Protein AF-A0A5A7WWH9-F1 (afdb_monomer)

Sequence (97 aa):
MVTIHNPVRRLILAGGFAVAIAAAPAVAFFAVPMTSTPAPVAQCAMGEVQDPATGMCMPAPAQGSVPEIQGIPCTGANTGECIGLGE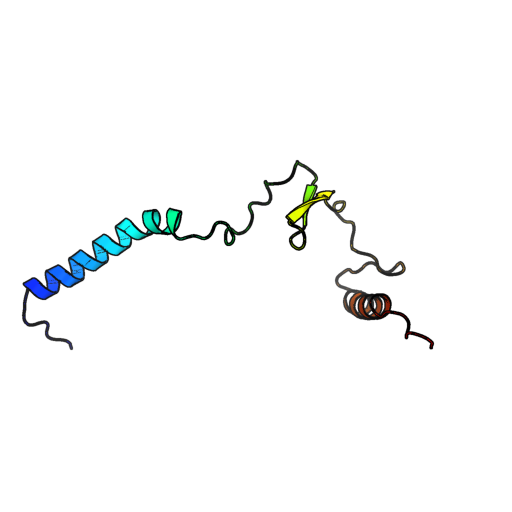EQQSPPPAVP

Secondary structure (DSSP, 8-state):
------HHHHHHHHHHHHHHHHHHHHHHHHHS-GGGS---S-SS-TTEEE-TTT--EEEPPPTT---EETTEE-STTTHHHHHHHHHHHTSPPP---

Nearest PDB structures (foldseek):
  6mv4-assembly1_L  TM=5.370E-01  e=7.720E+00  Homo sapiens
  8epk-assembly2_C  TM=5.323E-01  e=7.212E+00  Homo sapiens

pLDDT: mean 70.93, std 10.81, range [49.41, 88.0]

Solvent-accessible surface area (backbone atoms only — not comparable to full-atom values): 6348 Å² total; per-residue (Å²): 136,86,82,80,92,42,75,68,62,55,50,53,57,55,52,52,54,55,53,50,63,70,46,46,68,66,51,50,70,73,69,54,60,89,85,73,59,84,72,68,88,72,83,35,62,96,69,32,37,66,38,88,89,76,70,46,70,38,75,46,75,58,94,85,65,61,61,62,55,97,88,42,57,46,42,90,91,34,39,71,58,38,52,57,53,52,56,58,72,68,52,74,77,79,85,78,131

Foldseek 3Di:
DDDPPDPVVVCCVVVVVVVCVVCVVV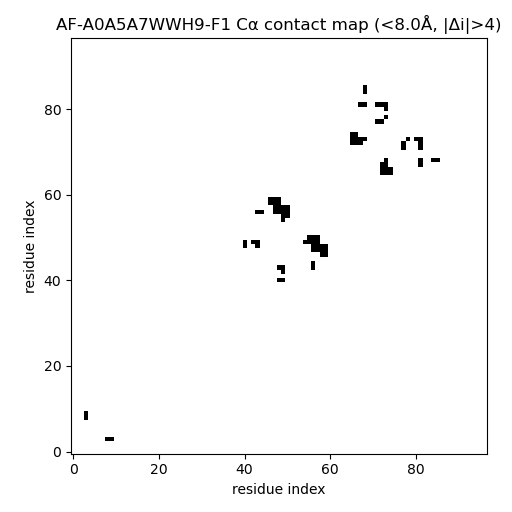VCVVPDDPVPDPDPQPPDDDQWGQDPVPRDTDGDDPDPQADDQPNRRCDPVCVVVVVVSVVVVPDDDPPDD

Radius of gyration: 27.22 Å; Cα contacts (8 Å, |Δi|>4): 46; chains: 1; bounding box: 63×38×60 Å

Mean predicted aligned error: 18.53 Å

Structure (mmCIF, N/CA/C/O backbone):
data_AF-A0A5A7WWH9-F1
#
_entry.id   AF-A0A5A7WWH9-F1
#
loop_
_atom_site.group_PDB
_atom_site.id
_atom_site.type_symbol
_atom_site.label_atom_id
_atom_site.label_alt_id
_atom_site.label_comp_id
_atom_site.label_asym_id
_atom_site.label_entity_id
_atom_site.label_seq_id
_atom_site.pdbx_PDB_ins_code
_atom_site.Cartn_x
_atom_site.Cartn_y
_atom_site.Cartn_z
_atom_site.occupancy
_atom_site.B_iso_or_equiv
_atom_site.auth_seq_id
_atom_site.auth_comp_id
_atom_site.auth_asym_id
_atom_site.auth_atom_id
_atom_site.pdbx_PDB_model_num
ATOM 1 N N . MET A 1 1 ? 50.087 1.364 -7.576 1.00 49.41 1 MET A N 1
ATOM 2 C CA . MET A 1 1 ? 49.907 1.651 -9.017 1.00 49.41 1 MET A CA 1
ATOM 3 C C . MET A 1 1 ? 49.848 0.323 -9.762 1.00 49.41 1 MET A C 1
ATOM 5 O O . MET A 1 1 ? 50.795 -0.443 -9.669 1.00 49.41 1 MET A O 1
ATOM 9 N N . VAL A 1 2 ? 48.721 -0.029 -10.385 1.00 57.50 2 VAL A N 1
ATOM 10 C CA . VAL A 1 2 ? 48.594 -1.306 -11.113 1.00 57.50 2 VAL A CA 1
ATOM 11 C C . VAL A 1 2 ? 49.011 -1.074 -12.563 1.00 57.50 2 VAL A C 1
ATOM 13 O O . VAL A 1 2 ? 48.298 -0.420 -13.323 1.00 57.50 2 VAL A O 1
ATOM 16 N N . THR A 1 3 ? 50.179 -1.583 -12.948 1.00 58.56 3 THR A N 1
ATOM 17 C CA . THR A 1 3 ? 50.693 -1.501 -14.321 1.00 58.56 3 THR A CA 1
ATOM 18 C C . THR A 1 3 ? 50.029 -2.591 -15.167 1.00 58.56 3 THR A C 1
ATOM 20 O O . THR A 1 3 ? 50.441 -3.748 -15.158 1.00 58.56 3 THR A O 1
ATOM 23 N N . ILE A 1 4 ? 48.943 -2.252 -15.869 1.00 63.62 4 ILE A N 1
ATOM 24 C CA . ILE A 1 4 ? 48.225 -3.187 -16.751 1.00 63.62 4 ILE A CA 1
ATOM 25 C C . ILE A 1 4 ? 49.036 -3.366 -18.048 1.00 63.62 4 ILE A C 1
ATOM 27 O O . ILE A 1 4 ? 48.994 -2.523 -18.938 1.00 63.62 4 ILE A O 1
ATOM 31 N N . HIS A 1 5 ? 49.778 -4.468 -18.151 1.00 66.56 5 HIS A N 1
ATOM 32 C CA . HIS A 1 5 ? 50.769 -4.743 -19.205 1.00 66.56 5 HIS A CA 1
ATOM 33 C C . HIS A 1 5 ? 50.189 -5.279 -20.535 1.00 66.56 5 HIS A C 1
ATOM 35 O O . HIS A 1 5 ? 50.866 -6.000 -21.258 1.00 66.56 5 HIS A O 1
ATOM 41 N N . ASN A 1 6 ? 48.924 -5.001 -20.875 1.00 72.56 6 ASN A N 1
ATOM 42 C CA . ASN A 1 6 ? 48.392 -5.403 -22.184 1.00 72.56 6 ASN A CA 1
ATOM 43 C C . ASN A 1 6 ? 47.179 -4.541 -22.593 1.00 72.56 6 ASN A C 1
ATOM 45 O O . ASN A 1 6 ? 46.163 -4.573 -21.883 1.00 72.56 6 ASN A O 1
ATOM 49 N N . PRO A 1 7 ? 47.233 -3.795 -23.716 1.00 65.75 7 PRO A N 1
ATOM 50 C CA . PRO A 1 7 ? 46.112 -2.977 -24.193 1.00 65.75 7 PRO A CA 1
ATOM 51 C C . PRO A 1 7 ? 44.823 -3.790 -24.401 1.00 65.75 7 PRO A C 1
ATOM 53 O O . PRO A 1 7 ? 43.735 -3.295 -24.115 1.00 65.75 7 PRO A O 1
ATOM 56 N N . VAL A 1 8 ? 44.937 -5.069 -24.775 1.00 70.44 8 VAL A N 1
ATOM 57 C CA . VAL A 1 8 ? 43.794 -5.985 -24.952 1.00 70.44 8 VAL A CA 1
ATOM 58 C C . VAL A 1 8 ? 43.051 -6.226 -23.634 1.00 70.44 8 VAL A C 1
ATOM 60 O O . VAL A 1 8 ? 41.824 -6.231 -23.589 1.00 70.44 8 VAL A O 1
ATOM 63 N N . ARG A 1 9 ? 43.782 -6.355 -22.522 1.00 68.56 9 ARG A N 1
ATOM 64 C CA . ARG A 1 9 ? 43.191 -6.596 -21.196 1.00 68.56 9 ARG A CA 1
ATOM 65 C C . ARG A 1 9 ? 42.450 -5.360 -20.677 1.00 68.56 9 ARG A C 1
ATOM 67 O O . ARG A 1 9 ? 41.423 -5.497 -20.022 1.00 68.56 9 ARG A O 1
ATOM 74 N N . ARG A 1 10 ? 42.931 -4.158 -21.024 1.00 66.44 10 ARG A N 1
ATOM 75 C CA . ARG A 1 10 ? 42.233 -2.886 -20.763 1.00 66.44 10 ARG A CA 1
ATOM 76 C C . ARG A 1 10 ? 40.911 -2.792 -21.526 1.00 66.44 10 ARG A C 1
ATOM 78 O O . ARG A 1 10 ? 39.919 -2.367 -20.942 1.00 66.44 10 ARG A O 1
ATOM 85 N N . LEU A 1 11 ? 40.892 -3.223 -22.788 1.00 70.25 11 LEU A N 1
ATOM 86 C CA . LEU A 1 11 ? 39.683 -3.203 -23.616 1.00 70.25 11 LEU A CA 1
ATOM 87 C C . LEU A 1 11 ? 38.618 -4.188 -23.117 1.00 70.25 11 LEU A C 1
ATOM 89 O O . LEU A 1 11 ? 37.445 -3.830 -23.075 1.00 70.25 11 LEU A O 1
ATOM 93 N N . ILE A 1 12 ? 39.016 -5.379 -22.658 1.00 74.12 12 ILE A N 1
ATOM 94 C CA . ILE A 1 12 ? 38.076 -6.375 -22.115 1.00 74.12 12 ILE A CA 1
ATOM 95 C C . ILE A 1 12 ? 37.422 -5.879 -20.815 1.00 74.12 12 ILE A C 1
ATOM 97 O O . ILE A 1 12 ? 36.205 -5.983 -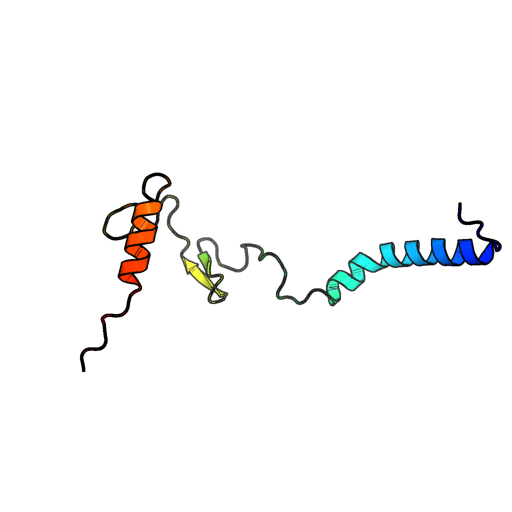20.672 1.00 74.12 12 ILE A O 1
ATOM 101 N N . LEU A 1 13 ? 38.192 -5.299 -19.882 1.00 67.00 13 LEU A N 1
ATOM 102 C CA . LEU A 1 13 ? 37.626 -4.786 -18.626 1.00 67.00 13 LEU A CA 1
ATOM 103 C C . LEU A 1 13 ? 36.714 -3.568 -18.839 1.00 67.00 13 LEU A C 1
ATOM 105 O O . LEU A 1 13 ? 35.643 -3.502 -18.240 1.00 67.00 13 LEU A O 1
ATOM 109 N N . ALA A 1 14 ? 37.115 -2.619 -19.689 1.00 61.50 14 ALA A N 1
ATOM 110 C CA . ALA A 1 14 ? 36.311 -1.427 -19.959 1.00 61.50 14 ALA A CA 1
ATOM 111 C C . ALA A 1 14 ? 35.035 -1.757 -20.757 1.00 61.50 14 ALA A C 1
ATOM 113 O O . ALA A 1 14 ? 33.961 -1.247 -20.441 1.00 61.50 14 ALA A O 1
ATOM 114 N N . GLY A 1 15 ? 35.136 -2.645 -21.752 1.0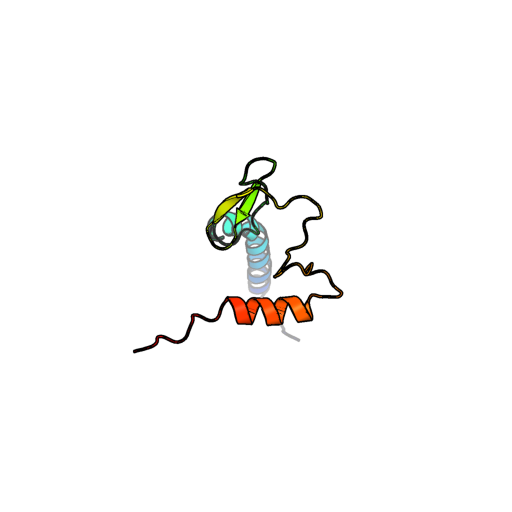0 66.75 15 GLY A N 1
ATOM 115 C CA . GLY A 1 15 ? 33.996 -3.078 -22.561 1.00 66.75 15 GLY A CA 1
ATOM 116 C C . GLY A 1 15 ? 32.988 -3.917 -21.773 1.00 66.75 15 GLY A C 1
ATOM 117 O O . GLY A 1 15 ? 31.786 -3.693 -21.885 1.00 66.75 15 GLY A O 1
ATOM 118 N N . GLY A 1 16 ? 33.459 -4.834 -20.921 1.00 69.31 16 GLY A N 1
ATOM 119 C CA . GLY A 1 16 ? 32.584 -5.678 -20.101 1.00 69.31 16 GLY A CA 1
ATOM 120 C C . GLY A 1 16 ? 31.731 -4.881 -19.110 1.00 69.31 16 GLY A C 1
ATOM 121 O O . GLY A 1 16 ? 30.539 -5.147 -18.968 1.00 69.31 16 GLY A O 1
ATOM 122 N N . PHE A 1 17 ? 32.308 -3.858 -18.469 1.00 66.69 17 PHE A N 1
ATOM 123 C CA . PHE A 1 17 ? 31.576 -3.023 -17.512 1.00 66.69 17 PHE A CA 1
ATOM 124 C C . PHE A 1 17 ? 30.492 -2.169 -18.191 1.00 66.69 17 PHE A C 1
ATOM 126 O O . PHE A 1 17 ? 29.394 -2.028 -17.658 1.00 66.69 17 PHE A O 1
ATOM 133 N N . ALA A 1 18 ? 30.758 -1.662 -19.400 1.00 66.56 18 ALA A N 1
ATOM 134 C CA . ALA A 1 18 ? 29.778 -0.899 -20.174 1.00 66.56 18 ALA A CA 1
ATOM 135 C C . ALA A 1 18 ? 28.563 -1.752 -20.587 1.00 66.56 18 ALA A C 1
ATOM 137 O O . ALA A 1 18 ? 27.423 -1.299 -20.481 1.00 66.56 18 ALA A O 1
ATOM 138 N N . VAL A 1 19 ? 28.794 -3.005 -20.995 1.00 70.06 19 VAL A N 1
ATOM 139 C CA . VAL A 1 19 ? 27.715 -3.946 -21.343 1.00 70.06 19 VAL A CA 1
ATOM 140 C C . VAL A 1 19 ? 26.874 -4.310 -20.115 1.00 70.06 19 VAL A C 1
ATOM 142 O O . VAL A 1 19 ? 25.649 -4.368 -20.211 1.00 70.06 19 VAL A O 1
ATOM 145 N N . ALA A 1 20 ? 27.500 -4.492 -18.948 1.00 64.81 20 ALA A N 1
ATOM 146 C CA . ALA A 1 20 ? 26.789 -4.804 -17.709 1.00 64.81 20 ALA A CA 1
ATOM 147 C C . ALA A 1 20 ? 25.843 -3.671 -17.264 1.00 64.81 20 ALA A C 1
ATOM 149 O O . ALA A 1 20 ? 24.707 -3.945 -16.880 1.00 64.81 20 ALA A O 1
ATOM 150 N N . ILE A 1 21 ? 26.270 -2.404 -17.367 1.00 68.50 21 ILE A N 1
ATOM 151 C CA . ILE A 1 21 ? 25.423 -1.248 -17.018 1.00 68.50 21 ILE A CA 1
ATOM 152 C C . ILE A 1 21 ? 24.233 -1.126 -17.978 1.00 68.50 21 ILE A C 1
ATOM 154 O O . ILE A 1 21 ? 23.118 -0.858 -17.538 1.00 68.50 21 ILE A O 1
ATOM 158 N N . ALA A 1 22 ? 24.440 -1.356 -19.277 1.00 66.31 22 ALA A N 1
ATOM 159 C CA . ALA A 1 22 ? 23.370 -1.256 -20.269 1.00 66.31 22 ALA A CA 1
ATOM 160 C C . ALA A 1 22 ? 22.312 -2.368 -20.130 1.00 66.31 22 ALA A C 1
ATOM 162 O O . ALA A 1 22 ? 21.131 -2.125 -20.367 1.00 66.31 22 ALA A O 1
ATOM 163 N N . ALA A 1 23 ? 22.715 -3.578 -19.731 1.00 59.34 23 ALA A N 1
ATOM 164 C CA . ALA A 1 23 ? 21.803 -4.709 -19.552 1.00 59.34 23 ALA A CA 1
ATOM 165 C C . ALA A 1 23 ? 21.102 -4.729 -18.181 1.00 59.34 23 ALA A C 1
ATOM 167 O O . ALA A 1 23 ? 20.081 -5.403 -18.029 1.00 59.34 23 ALA A O 1
ATOM 168 N N . ALA A 1 24 ? 21.612 -3.986 -17.191 1.00 58.78 24 ALA A N 1
ATOM 169 C CA . ALA A 1 24 ? 21.080 -3.978 -15.828 1.00 58.78 24 ALA A CA 1
ATOM 170 C C . ALA A 1 24 ? 19.564 -3.690 -15.739 1.00 58.78 24 ALA A C 1
ATOM 172 O O . ALA A 1 24 ? 18.882 -4.424 -15.020 1.00 58.78 24 ALA A O 1
ATOM 173 N N . PRO A 1 25 ? 18.986 -2.721 -16.484 1.00 61.19 25 PRO A N 1
ATOM 174 C CA . PRO A 1 25 ? 17.549 -2.460 -16.415 1.00 61.19 25 PRO A CA 1
ATOM 175 C C . PRO A 1 25 ? 16.713 -3.632 -16.942 1.00 61.19 25 PRO A C 1
ATOM 177 O O . PRO A 1 25 ? 15.684 -3.959 -16.364 1.00 61.19 25 PRO A O 1
ATOM 180 N N . ALA A 1 26 ? 17.162 -4.304 -18.007 1.00 62.50 26 ALA A N 1
ATOM 181 C CA . ALA A 1 26 ? 16.409 -5.391 -18.631 1.00 62.50 26 ALA A CA 1
ATOM 182 C C . ALA A 1 26 ? 16.393 -6.664 -17.771 1.00 62.50 26 ALA A C 1
ATOM 184 O O . ALA A 1 26 ? 15.371 -7.341 -17.692 1.00 62.50 26 ALA A O 1
ATOM 185 N N . VAL A 1 27 ? 17.500 -6.978 -17.089 1.00 61.09 27 VAL A N 1
ATOM 186 C CA . VAL A 1 27 ? 17.561 -8.139 -16.184 1.00 61.09 27 VAL A CA 1
ATOM 187 C C . VAL A 1 27 ? 16.810 -7.859 -14.881 1.00 61.09 27 VAL A C 1
ATOM 189 O O . VAL A 1 27 ? 16.163 -8.761 -14.356 1.00 61.09 27 VAL A O 1
ATOM 192 N N . ALA A 1 28 ? 16.810 -6.612 -14.395 1.00 59.91 28 ALA A N 1
ATOM 193 C CA . ALA A 1 28 ? 16.022 -6.222 -13.225 1.00 59.91 28 ALA A CA 1
ATOM 194 C C . ALA A 1 28 ? 14.515 -6.472 -13.424 1.00 59.91 28 ALA A C 1
ATOM 196 O O . ALA A 1 28 ? 13.855 -6.921 -12.495 1.00 59.91 28 ALA A O 1
ATOM 197 N N . PHE A 1 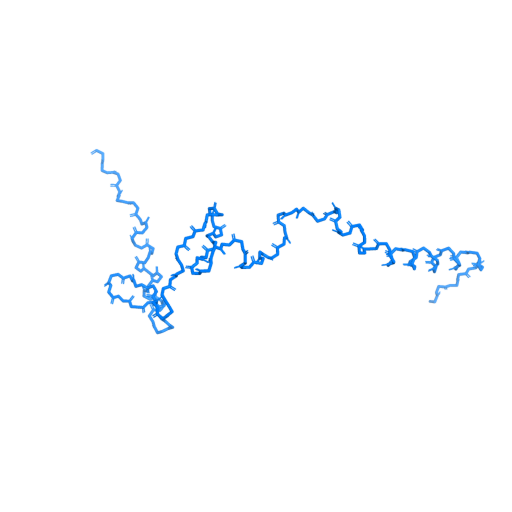29 ? 13.977 -6.289 -14.635 1.00 61.69 29 PHE A N 1
ATOM 198 C CA . PHE A 1 29 ? 12.568 -6.599 -14.920 1.00 61.69 29 PHE A CA 1
ATOM 199 C C . PHE A 1 29 ? 12.202 -8.082 -14.741 1.00 61.69 29 PHE A C 1
ATOM 201 O O . PHE A 1 29 ? 11.077 -8.377 -14.353 1.00 61.69 29 PHE A O 1
ATOM 208 N N . PHE A 1 30 ? 13.125 -9.012 -15.005 1.00 61.81 30 PHE A N 1
ATOM 209 C CA . PHE A 1 30 ? 12.865 -10.456 -14.899 1.00 61.81 30 PHE A CA 1
ATOM 210 C C . PHE A 1 30 ? 13.344 -11.075 -13.581 1.00 61.81 30 PHE A C 1
ATOM 212 O O . PHE A 1 30 ? 12.817 -12.102 -13.163 1.00 61.81 30 PHE A O 1
ATOM 219 N N . ALA A 1 31 ? 14.348 -10.475 -12.937 1.00 60.34 31 ALA A N 1
ATOM 220 C CA . ALA A 1 31 ? 14.951 -10.986 -11.709 1.00 60.34 31 ALA A CA 1
ATOM 221 C C . ALA A 1 31 ? 14.304 -10.435 -10.431 1.00 60.34 31 ALA A C 1
ATOM 223 O O . ALA A 1 31 ? 14.577 -10.964 -9.355 1.00 60.34 31 ALA A O 1
ATOM 224 N N . VAL A 1 32 ? 13.471 -9.392 -10.523 1.00 57.91 32 VAL A N 1
ATOM 225 C CA . VAL A 1 32 ? 12.677 -8.929 -9.381 1.00 57.91 32 VAL A CA 1
ATOM 226 C C . VAL A 1 32 ? 11.584 -9.970 -9.113 1.00 57.91 32 VAL A C 1
ATOM 228 O O . VAL A 1 32 ? 10.698 -10.156 -9.951 1.00 57.91 32 VAL A O 1
ATOM 231 N N . PRO A 1 33 ? 11.607 -10.655 -7.953 1.00 54.50 33 PRO A N 1
ATOM 232 C CA . PRO A 1 33 ? 10.447 -11.402 -7.505 1.00 54.50 33 PRO A CA 1
ATOM 233 C C . PRO A 1 33 ? 9.307 -10.393 -7.379 1.00 54.50 33 PRO A C 1
ATOM 235 O O . PRO A 1 33 ? 9.479 -9.344 -6.755 1.00 54.50 33 PRO A O 1
ATOM 238 N N . MET A 1 34 ? 8.131 -10.691 -7.936 1.00 54.78 34 MET A N 1
ATOM 239 C CA . MET A 1 34 ? 6.975 -9.780 -7.867 1.00 54.78 34 MET A CA 1
ATOM 240 C C . MET A 1 34 ? 6.574 -9.405 -6.423 1.00 54.78 34 MET A C 1
ATOM 242 O O . MET A 1 34 ? 5.758 -8.515 -6.217 1.00 54.78 34 MET A O 1
ATOM 246 N N . THR A 1 35 ? 7.169 -10.052 -5.418 1.00 54.56 35 THR A N 1
AT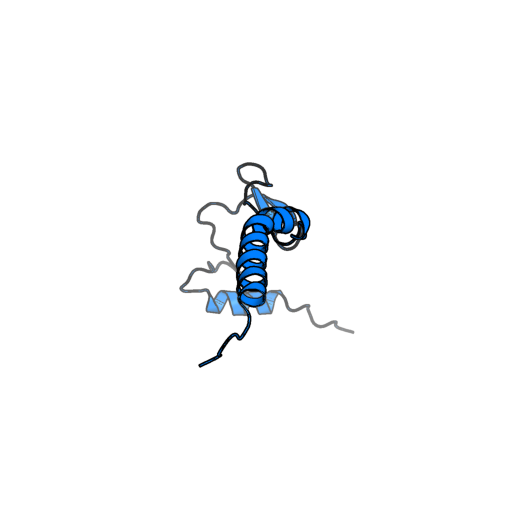OM 247 C CA . THR A 1 35 ? 6.962 -9.832 -3.988 1.00 54.56 35 THR A CA 1
ATOM 248 C C . THR A 1 35 ? 7.753 -8.661 -3.391 1.00 54.56 35 THR A C 1
ATOM 250 O O . THR A 1 35 ? 7.581 -8.392 -2.209 1.00 54.56 35 THR A O 1
ATOM 253 N N . SER A 1 36 ? 8.635 -7.976 -4.136 1.00 51.91 36 SER A N 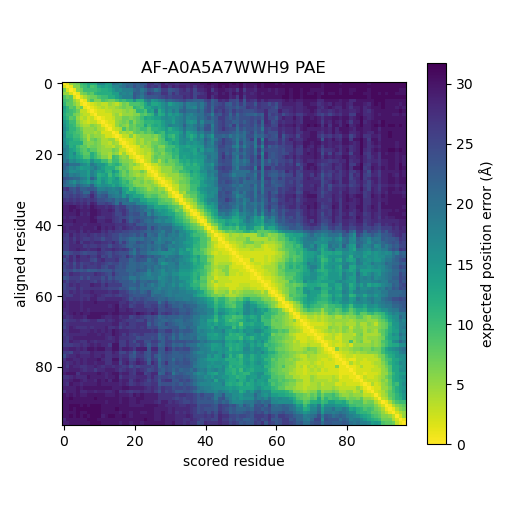1
ATOM 254 C CA . SER A 1 36 ? 9.453 -6.869 -3.594 1.00 51.91 36 SER A CA 1
ATOM 255 C C . SER A 1 36 ? 9.275 -5.536 -4.325 1.00 51.91 36 SER A C 1
ATOM 257 O O . SER A 1 36 ? 10.204 -4.729 -4.390 1.00 51.91 36 SER A O 1
ATOM 259 N N . THR A 1 37 ? 8.092 -5.287 -4.885 1.00 50.75 37 THR A N 1
ATOM 260 C CA . THR A 1 37 ? 7.700 -3.911 -5.204 1.00 50.75 37 THR A CA 1
ATOM 261 C C . THR A 1 37 ? 7.209 -3.250 -3.913 1.00 50.75 37 THR A C 1
ATOM 263 O O . THR A 1 37 ? 6.382 -3.847 -3.225 1.00 50.75 37 THR A O 1
ATOM 266 N N . PRO A 1 38 ? 7.685 -2.048 -3.532 1.00 51.28 38 PRO A N 1
ATOM 267 C CA . PRO A 1 38 ? 6.933 -1.238 -2.582 1.00 51.28 38 PRO A CA 1
ATOM 268 C C . PRO A 1 38 ? 5.549 -1.052 -3.204 1.00 51.28 38 PRO A C 1
ATOM 270 O O . PRO A 1 38 ? 5.445 -0.482 -4.292 1.00 51.28 38 PRO A O 1
ATOM 273 N N . ALA A 1 39 ? 4.534 -1.660 -2.585 1.00 54.12 39 ALA A N 1
ATOM 274 C CA . ALA A 1 39 ? 3.202 -1.768 -3.153 1.00 54.12 39 ALA A CA 1
ATOM 275 C C . ALA A 1 39 ? 2.743 -0.376 -3.610 1.00 54.12 39 ALA A C 1
ATOM 277 O O . ALA A 1 39 ? 2.673 0.539 -2.780 1.00 54.12 39 ALA A O 1
ATOM 278 N N . PRO A 1 40 ? 2.465 -0.156 -4.911 1.00 51.75 40 PRO A N 1
ATOM 279 C CA . PRO A 1 40 ? 1.708 1.018 -5.278 1.00 51.75 40 PRO A CA 1
ATOM 280 C C . PRO A 1 40 ? 0.387 0.890 -4.526 1.00 51.75 40 PRO A C 1
ATOM 282 O O . PRO A 1 40 ? -0.338 -0.081 -4.720 1.00 51.75 40 PRO A O 1
ATOM 285 N N . VAL A 1 41 ? 0.075 1.871 -3.682 1.00 53.84 41 VAL A N 1
ATOM 286 C CA . VAL A 1 41 ? -1.184 2.035 -2.924 1.00 53.84 41 VAL A CA 1
ATOM 287 C C . VAL A 1 41 ? -2.456 2.067 -3.805 1.00 53.84 41 VAL A C 1
ATOM 289 O O . VAL A 1 41 ? -3.508 2.516 -3.374 1.00 53.84 41 VAL A O 1
ATOM 292 N N . ALA A 1 42 ? -2.367 1.610 -5.054 1.00 52.81 42 ALA A N 1
ATOM 293 C CA . ALA A 1 42 ? -3.374 1.614 -6.101 1.00 52.81 42 ALA A CA 1
ATOM 294 C C . ALA A 1 42 ? -3.835 0.194 -6.503 1.00 52.81 42 ALA A C 1
ATOM 296 O O . ALA A 1 42 ? -4.274 -0.002 -7.633 1.00 52.81 42 ALA A O 1
ATOM 297 N N . GLN A 1 43 ? -3.714 -0.814 -5.629 1.00 66.31 43 GLN A N 1
ATOM 298 C CA . GLN A 1 43 ? -4.326 -2.138 -5.864 1.00 66.31 43 GLN A CA 1
ATOM 299 C C . GLN A 1 43 ? -5.747 -2.262 -5.303 1.00 66.31 43 GLN A C 1
ATOM 301 O O . GLN A 1 43 ? -6.466 -3.182 -5.684 1.00 66.31 43 GLN A O 1
ATOM 306 N N . CYS A 1 44 ? -6.153 -1.346 -4.424 1.00 77.31 44 CYS A N 1
ATOM 307 C CA . CYS A 1 44 ? -7.485 -1.321 -3.830 1.00 77.31 44 CYS A CA 1
ATOM 308 C C . CYS A 1 44 ? -8.335 -0.198 -4.430 1.00 77.31 44 CYS A C 1
ATOM 310 O O . CYS A 1 44 ? -7.805 0.763 -4.997 1.00 77.31 44 CYS A O 1
ATOM 312 N N . ALA A 1 45 ? -9.660 -0.334 -4.340 1.00 80.62 45 ALA A N 1
ATOM 313 C CA . ALA A 1 45 ? -10.575 0.686 -4.830 1.00 80.62 45 ALA A CA 1
ATOM 314 C C . ALA A 1 45 ? -10.381 2.012 -4.072 1.00 80.62 45 ALA A C 1
ATOM 316 O O . ALA A 1 45 ? -9.851 2.058 -2.962 1.00 80.62 45 ALA A O 1
ATOM 317 N N . MET A 1 46 ? -10.821 3.118 -4.674 1.00 72.81 46 MET A N 1
ATOM 318 C CA . MET A 1 46 ? -10.724 4.437 -4.046 1.00 72.81 46 MET A CA 1
ATOM 319 C C . MET A 1 46 ? -11.508 4.440 -2.724 1.00 72.81 46 MET A C 1
ATOM 321 O O . MET A 1 46 ? -12.724 4.262 -2.735 1.00 72.81 46 MET A O 1
ATOM 325 N N . GLY A 1 47 ? -10.814 4.653 -1.601 1.00 75.50 47 GLY A N 1
ATOM 326 C CA . GLY A 1 47 ? -11.396 4.575 -0.252 1.00 75.50 47 GLY A CA 1
ATOM 327 C C . GLY A 1 47 ? -11.074 3.286 0.512 1.00 75.50 47 GLY A C 1
ATOM 328 O O . GLY A 1 47 ? -11.516 3.135 1.649 1.00 75.50 47 GLY A O 1
ATOM 329 N N . GLU A 1 48 ? -10.281 2.388 -0.070 1.00 83.00 48 GLU A N 1
ATOM 330 C CA . GLU A 1 48 ? -9.772 1.178 0.575 1.00 83.00 48 GLU A CA 1
ATOM 331 C C . GLU A 1 48 ? -8.239 1.204 0.667 1.00 83.00 48 GLU A C 1
ATOM 333 O O . GLU A 1 48 ? -7.550 1.787 -0.173 1.00 83.00 48 GLU A O 1
ATOM 338 N N . VAL A 1 49 ? -7.699 0.565 1.701 1.00 83.44 49 VAL A N 1
ATOM 339 C CA . VAL A 1 49 ? -6.267 0.376 1.944 1.00 83.44 49 VAL A CA 1
ATOM 340 C C . VAL A 1 49 ? -5.963 -1.121 1.988 1.00 83.44 49 VAL A C 1
ATOM 342 O O . VAL A 1 49 ? -6.738 -1.904 2.534 1.00 83.44 49 VAL A O 1
ATOM 345 N N . GLN A 1 50 ? -4.847 -1.533 1.387 1.00 83.06 50 GLN A N 1
ATOM 346 C CA . GLN A 1 50 ? -4.394 -2.921 1.457 1.00 83.06 50 GLN A CA 1
ATOM 347 C C . GLN A 1 50 ? -3.860 -3.210 2.861 1.00 83.06 50 GLN A C 1
ATOM 349 O O . GLN A 1 50 ? -2.954 -2.520 3.331 1.00 83.06 50 GLN A O 1
ATOM 354 N N . ASP A 1 51 ? -4.398 -4.239 3.509 1.00 81.19 51 ASP A N 1
ATOM 355 C CA . ASP A 1 51 ? -3.840 -4.772 4.746 1.00 81.19 51 ASP A CA 1
ATOM 356 C C . ASP A 1 51 ? -2.516 -5.497 4.427 1.00 81.19 51 ASP A C 1
ATOM 358 O O . ASP A 1 51 ? -2.531 -6.503 3.711 1.00 81.19 51 ASP A O 1
ATOM 362 N N . PRO A 1 52 ? -1.361 -5.031 4.938 1.00 77.19 52 PRO A N 1
ATOM 363 C CA . PRO A 1 52 ? -0.070 -5.660 4.667 1.00 77.19 52 PRO A CA 1
ATOM 364 C C . PRO A 1 52 ? 0.067 -7.063 5.279 1.00 77.19 52 PRO A C 1
ATOM 366 O O . PRO A 1 52 ? 0.938 -7.820 4.854 1.00 77.19 52 PRO A O 1
ATOM 369 N N . ALA A 1 53 ? -0.757 -7.422 6.269 1.00 77.00 53 ALA A N 1
ATOM 370 C CA . ALA A 1 53 ? -0.721 -8.733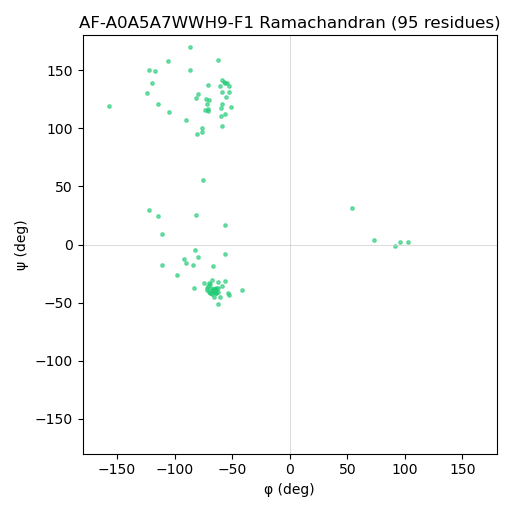 6.910 1.00 77.00 53 ALA A CA 1
ATOM 371 C C . ALA A 1 53 ? -1.497 -9.795 6.117 1.00 77.00 53 ALA A C 1
ATOM 373 O O . ALA A 1 53 ? -1.064 -10.945 6.050 1.00 77.00 53 ALA A O 1
ATOM 374 N N . THR A 1 54 ? -2.629 -9.425 5.513 1.00 79.38 54 THR A N 1
ATOM 375 C CA . THR A 1 54 ? -3.522 -10.370 4.814 1.00 79.38 54 THR A CA 1
ATOM 376 C C . THR A 1 54 ? -3.548 -10.197 3.296 1.00 79.38 54 THR A C 1
ATOM 378 O O . THR A 1 54 ? -3.976 -11.103 2.583 1.00 79.38 54 THR A O 1
ATOM 381 N N . GLY A 1 55 ? -3.092 -9.054 2.782 1.00 79.69 55 GLY A N 1
ATOM 382 C CA . GLY A 1 55 ? -3.162 -8.689 1.366 1.00 79.69 55 GLY A CA 1
ATOM 383 C C . GLY A 1 55 ? -4.567 -8.311 0.884 1.00 79.69 55 GLY A C 1
ATOM 384 O O . GLY A 1 55 ? -4.750 -8.061 -0.307 1.00 79.69 55 GLY A O 1
ATOM 385 N N . MET A 1 56 ? -5.558 -8.267 1.780 1.00 83.94 56 MET A N 1
ATOM 386 C CA . MET A 1 56 ? -6.947 -7.942 1.456 1.00 83.94 56 MET A CA 1
ATOM 387 C C . MET A 1 56 ? -7.175 -6.426 1.487 1.00 83.94 56 MET A C 1
ATOM 389 O O . MET A 1 56 ? -6.530 -5.704 2.246 1.00 83.94 56 MET A O 1
ATOM 393 N N . CYS A 1 57 ? -8.108 -5.933 0.673 1.00 85.56 57 CYS A N 1
ATOM 394 C CA . CYS A 1 57 ? -8.521 -4.531 0.710 1.00 85.56 57 CYS A CA 1
ATOM 395 C C . CYS A 1 57 ? -9.532 -4.315 1.839 1.00 85.56 57 CYS A C 1
ATOM 397 O O . CYS A 1 57 ? -10.541 -5.017 1.921 1.00 85.56 57 CYS A O 1
ATOM 399 N N . MET A 1 58 ? -9.247 -3.353 2.713 1.00 83.56 58 MET A N 1
ATOM 400 C CA . MET A 1 58 ? -10.090 -2.982 3.847 1.00 83.56 58 MET A CA 1
ATOM 401 C C . MET A 1 58 ? -10.459 -1.495 3.744 1.00 83.56 58 MET A C 1
ATOM 403 O O . MET A 1 58 ? -9.669 -0.720 3.201 1.00 83.56 58 MET A O 1
ATOM 407 N N . PRO A 1 59 ? -11.630 -1.054 4.242 1.00 82.94 59 PRO A N 1
ATOM 408 C CA . PRO A 1 59 ? -11.985 0.362 4.241 1.00 82.94 59 PRO A CA 1
ATOM 409 C C . PRO A 1 59 ? -10.891 1.211 4.889 1.00 82.94 59 PRO A C 1
ATOM 411 O O . PRO A 1 59 ? -10.412 0.890 5.979 1.00 82.94 59 PRO A O 1
ATOM 414 N N . ALA A 1 60 ? -10.488 2.289 4.215 1.00 75.56 60 ALA A N 1
ATOM 415 C CA . ALA A 1 60 ? -9.498 3.198 4.762 1.00 75.56 60 ALA A CA 1
ATOM 416 C C . ALA A 1 60 ? -10.026 3.792 6.081 1.00 75.56 60 ALA A C 1
ATOM 418 O O . ALA A 1 60 ? -11.196 4.192 6.142 1.00 75.56 60 ALA A O 1
ATOM 419 N N . PRO A 1 61 ? -9.192 3.873 7.134 1.00 70.94 61 PRO A N 1
ATOM 420 C CA . PRO A 1 61 ? -9.585 4.563 8.352 1.00 70.94 61 PRO A CA 1
ATOM 421 C C . PRO A 1 61 ? -9.963 6.005 8.005 1.00 70.94 61 PRO A C 1
ATOM 423 O O . PRO A 1 61 ? -9.337 6.637 7.146 1.00 70.94 61 PRO A O 1
ATOM 426 N N . ALA A 1 62 ? -11.018 6.518 8.641 1.00 72.44 62 ALA A N 1
ATOM 427 C CA . ALA A 1 62 ? -11.466 7.881 8.407 1.00 72.44 62 ALA A CA 1
ATOM 428 C C . ALA A 1 62 ? -10.296 8.853 8.632 1.00 72.44 62 ALA A C 1
ATOM 430 O O . ALA A 1 62 ? -9.493 8.696 9.551 1.00 72.44 62 ALA A O 1
ATOM 431 N N . GLN A 1 63 ? -10.172 9.866 7.776 1.00 63.16 63 GLN A N 1
ATOM 432 C CA . GLN A 1 63 ? -9.109 10.861 7.901 1.00 63.16 63 GLN A CA 1
ATOM 433 C C . GLN A 1 63 ? -9.236 11.555 9.267 1.00 63.16 63 GLN A C 1
ATOM 435 O O . GLN A 1 63 ? -10.200 12.275 9.511 1.00 63.16 63 GLN A O 1
ATOM 440 N N . GLY A 1 64 ? -8.284 11.297 10.169 1.00 63.44 64 GLY A N 1
ATOM 441 C CA . GLY A 1 64 ? -8.308 11.805 11.544 1.00 63.44 64 GLY A CA 1
ATOM 442 C C . GLY A 1 64 ? -8.881 10.853 12.601 1.00 63.44 64 GLY A C 1
ATOM 443 O O . GLY A 1 64 ? -8.914 11.233 13.768 1.00 63.44 64 GLY A O 1
ATOM 444 N N . SER A 1 65 ? -9.282 9.622 12.254 1.00 67.56 65 SER A N 1
ATOM 445 C CA . SER A 1 65 ? -9.566 8.593 13.260 1.00 67.56 65 SER A CA 1
ATOM 446 C C . SER A 1 65 ? -8.250 8.044 13.795 1.00 67.56 65 SER A C 1
ATOM 448 O O . SER A 1 65 ? -7.603 7.196 13.175 1.00 67.56 65 SER A O 1
ATOM 450 N N . VAL A 1 66 ? -7.828 8.573 14.935 1.00 76.75 66 VAL A N 1
ATOM 451 C CA . VAL A 1 66 ? -6.720 8.006 15.697 1.00 76.75 66 VAL A CA 1
ATOM 452 C C . VAL A 1 66 ? -7.208 6.687 16.300 1.00 76.75 66 VAL A C 1
ATOM 454 O O . VAL A 1 66 ? -8.336 6.649 16.795 1.00 76.75 66 VAL A O 1
ATOM 457 N N . PRO A 1 67 ? -6.402 5.614 16.268 1.00 76.62 67 PRO A N 1
ATOM 458 C CA . PRO A 1 67 ? -6.710 4.406 17.018 1.00 76.62 67 PRO A CA 1
ATOM 459 C C . PRO A 1 67 ? -6.966 4.752 18.484 1.00 76.62 67 PRO A C 1
ATOM 461 O O . PRO A 1 67 ? -6.241 5.557 19.065 1.00 76.62 67 PRO A O 1
ATOM 464 N N . GLU A 1 68 ? -8.001 4.165 19.065 1.00 84.44 68 GLU A N 1
ATOM 465 C CA . GLU A 1 68 ? -8.388 4.407 20.447 1.00 84.44 68 GLU A CA 1
ATOM 466 C C . GLU A 1 68 ? -8.430 3.076 21.185 1.00 84.44 68 GLU A C 1
ATOM 468 O O . GLU A 1 68 ? -9.029 2.110 20.708 1.00 84.44 68 GLU A O 1
ATOM 473 N N . ILE A 1 69 ? -7.778 3.023 22.342 1.00 81.19 69 ILE A N 1
ATOM 474 C CA . ILE A 1 69 ? -7.814 1.866 23.231 1.00 81.19 69 ILE A CA 1
ATOM 475 C C . ILE A 1 69 ? -8.522 2.315 24.503 1.00 81.19 69 ILE A C 1
ATOM 477 O O . ILE A 1 69 ? -8.093 3.268 25.146 1.00 81.19 69 ILE A O 1
ATOM 481 N N . GLN A 1 70 ? -9.636 1.661 24.851 1.00 82.00 70 GLN A N 1
ATOM 482 C CA . GLN A 1 70 ? -10.406 1.953 26.071 1.00 82.00 70 GLN A CA 1
ATOM 483 C C . GLN A 1 70 ? -10.839 3.430 26.233 1.00 82.00 70 GLN A C 1
ATOM 485 O O . GLN A 1 70 ? -10.956 3.917 27.354 1.00 82.00 70 GLN A O 1
ATOM 490 N N . GLY A 1 71 ? -11.100 4.156 25.142 1.00 81.06 71 GLY A N 1
ATOM 491 C CA . GLY A 1 71 ? -11.473 5.576 25.221 1.00 81.06 71 GLY A CA 1
ATOM 492 C C . GLY A 1 71 ? -10.297 6.557 25.134 1.00 81.06 71 GLY A C 1
ATOM 493 O O . GLY A 1 71 ? -10.507 7.767 25.207 1.00 81.06 71 GLY A O 1
ATOM 494 N N . ILE A 1 72 ? -9.058 6.058 25.022 1.00 82.38 72 ILE A N 1
ATOM 495 C CA . ILE A 1 72 ? -7.838 6.872 24.992 1.00 82.38 72 ILE A CA 1
ATOM 496 C C . ILE A 1 72 ? -7.283 6.956 23.565 1.00 82.38 72 ILE A C 1
ATOM 498 O O . ILE A 1 72 ? -6.832 5.941 23.022 1.00 82.38 72 ILE A O 1
ATOM 502 N N . PRO A 1 73 ? -7.274 8.146 22.937 1.00 81.50 73 PRO A N 1
ATOM 503 C CA . PRO A 1 73 ? -6.783 8.295 21.579 1.00 81.50 73 PRO A CA 1
ATOM 504 C C . PRO A 1 73 ? -5.261 8.163 21.566 1.00 81.50 73 PRO A C 1
ATOM 506 O O . PRO A 1 73 ? -4.547 8.970 22.178 1.00 81.50 73 PRO A O 1
ATOM 509 N N . CYS A 1 74 ? -4.765 7.190 20.808 1.00 84.19 74 CYS A N 1
ATOM 510 C CA . CYS A 1 74 ? -3.355 6.832 20.655 1.00 84.19 74 CYS A CA 1
ATOM 511 C C . CYS A 1 74 ? -2.600 7.827 19.766 1.00 84.19 74 CYS A C 1
ATOM 513 O O . CYS A 1 74 ? -2.002 7.490 18.746 1.00 84.19 74 CYS A O 1
ATOM 515 N N . THR A 1 75 ? -2.666 9.096 20.154 1.00 85.62 75 THR A N 1
ATOM 516 C CA . THR A 1 75 ? -1.893 10.202 19.587 1.00 85.62 75 THR A CA 1
ATOM 517 C C . THR A 1 75 ? -0.538 10.306 20.273 1.00 85.62 75 THR A C 1
ATOM 519 O O . THR A 1 75 ? -0.324 9.696 21.317 1.00 85.62 75 THR A O 1
ATOM 522 N N . GLY A 1 76 ? 0.362 11.138 19.733 1.00 81.00 76 GLY A N 1
ATOM 523 C CA . GLY A 1 76 ? 1.713 11.364 20.265 1.00 81.00 76 GLY A CA 1
ATOM 524 C C . GLY A 1 76 ? 1.801 11.486 21.793 1.00 81.00 76 GLY A C 1
ATOM 525 O O . GLY A 1 76 ? 2.709 10.908 22.382 1.00 81.00 76 GLY A O 1
ATOM 526 N N . ALA A 1 77 ? 0.834 12.151 22.436 1.00 85.88 77 ALA A N 1
ATOM 527 C CA . ALA A 1 77 ? 0.801 12.325 23.890 1.00 85.88 77 ALA A CA 1
ATOM 528 C C . ALA A 1 77 ? 0.479 11.038 24.677 1.00 85.88 77 ALA A C 1
ATOM 530 O O . ALA A 1 77 ? 1.052 10.834 25.742 1.00 85.88 77 ALA A O 1
ATOM 531 N N . ASN A 1 78 ? -0.386 10.164 24.150 1.00 84.06 78 ASN A N 1
ATOM 532 C CA . ASN A 1 78 ? -0.870 8.961 24.846 1.00 84.06 78 ASN A CA 1
ATOM 533 C C . ASN A 1 78 ? -0.342 7.656 24.228 1.00 84.06 78 ASN A C 1
ATOM 535 O O . ASN A 1 78 ? -0.795 6.572 24.587 1.00 84.06 78 ASN A O 1
ATOM 539 N N . THR A 1 79 ? 0.614 7.730 23.292 1.00 86.50 79 THR A N 1
ATOM 540 C CA . THR A 1 79 ? 1.197 6.539 22.646 1.00 86.50 79 THR A CA 1
ATOM 541 C C . THR A 1 79 ? 1.737 5.528 23.659 1.00 86.50 79 THR A C 1
ATOM 543 O O . THR A 1 79 ? 1.497 4.337 23.495 1.00 86.50 79 THR A O 1
ATOM 546 N N . GLY A 1 80 ? 2.410 5.985 24.720 1.00 86.50 80 GLY A N 1
ATOM 547 C CA . GLY A 1 80 ? 2.942 5.103 25.765 1.00 86.50 80 GLY A CA 1
ATOM 548 C C . GLY A 1 80 ? 1.858 4.361 26.552 1.00 86.50 80 GLY A C 1
ATOM 549 O O . GLY A 1 80 ? 2.007 3.175 26.825 1.00 86.50 80 GLY A O 1
ATOM 550 N N . GLU A 1 81 ? 0.750 5.035 26.864 1.00 87.38 81 GLU A N 1
ATOM 551 C CA . GLU A 1 81 ? -0.392 4.432 27.561 1.00 87.38 81 GLU A CA 1
ATOM 552 C C . GLU A 1 81 ? -1.119 3.424 26.665 1.00 87.38 81 GLU A C 1
ATOM 554 O O . GLU A 1 81 ? -1.424 2.313 27.090 1.00 87.38 81 GLU A O 1
ATOM 559 N N . CYS A 1 82 ? -1.303 3.763 25.388 1.00 88.00 82 CYS A N 1
ATOM 560 C CA . CYS A 1 82 ? -1.886 2.854 24.410 1.00 88.00 82 CYS A CA 1
ATOM 561 C C . CYS A 1 82 ? -1.064 1.584 24.179 1.00 88.00 82 CYS A C 1
ATOM 563 O O . CYS A 1 82 ? -1.649 0.522 23.992 1.00 88.00 82 CYS A O 1
ATOM 565 N N . ILE A 1 83 ? 0.270 1.671 24.180 1.00 85.75 83 ILE A N 1
ATOM 566 C CA . ILE A 1 83 ? 1.121 0.481 24.046 1.00 85.75 83 ILE A CA 1
ATOM 567 C C . ILE A 1 83 ? 0.872 -0.460 25.230 1.00 85.75 83 ILE A C 1
ATOM 569 O O . ILE A 1 83 ? 0.521 -1.614 25.001 1.00 85.75 83 ILE A O 1
ATOM 573 N N . GLY A 1 84 ? 0.929 0.053 26.464 1.00 85.62 84 GLY A N 1
ATOM 574 C CA . GLY A 1 84 ? 0.691 -0.760 27.661 1.00 85.62 84 GLY A CA 1
ATOM 575 C C . GLY A 1 84 ? -0.708 -1.383 27.699 1.00 85.62 84 GLY A C 1
ATOM 576 O O . GLY A 1 84 ? -0.851 -2.579 27.940 1.00 85.62 84 GLY A O 1
ATOM 577 N N . LEU A 1 85 ? -1.749 -0.604 27.385 1.00 86.38 85 LEU A N 1
ATOM 578 C CA . LEU A 1 85 ? -3.124 -1.115 27.337 1.00 86.38 85 LEU A CA 1
ATOM 579 C C . LEU A 1 85 ? -3.329 -2.150 26.221 1.00 86.38 85 LEU A C 1
ATOM 581 O O . LEU A 1 85 ? -4.043 -3.132 26.419 1.00 86.38 85 LEU A O 1
ATOM 585 N N . GLY A 1 86 ? -2.701 -1.952 25.060 1.00 84.38 86 GLY A N 1
ATOM 586 C CA . GLY A 1 86 ? -2.757 -2.902 23.950 1.00 84.38 86 GLY A CA 1
ATOM 587 C C . GLY A 1 86 ? -2.097 -4.241 24.289 1.00 84.38 86 GLY A C 1
ATOM 588 O O . GLY A 1 86 ? -2.628 -5.291 23.934 1.00 84.38 86 GLY A O 1
ATOM 589 N N . GLU A 1 87 ? -0.979 -4.225 25.020 1.00 83.50 87 GLU A N 1
ATOM 590 C CA . GLU A 1 87 ? -0.313 -5.439 25.520 1.00 83.50 87 GLU A CA 1
ATOM 591 C C . GLU A 1 87 ? -1.196 -6.210 26.516 1.00 83.50 87 GLU A C 1
ATOM 593 O O . GLU A 1 87 ? -1.245 -7.444 26.494 1.00 83.50 87 GLU A O 1
ATOM 598 N N . GLU A 1 88 ? -1.941 -5.489 27.353 1.00 80.62 88 GLU A N 1
ATOM 599 C CA . GLU A 1 88 ? -2.829 -6.067 28.363 1.00 80.62 88 GLU A CA 1
ATOM 600 C C . GLU A 1 88 ? -4.078 -6.710 27.737 1.00 80.62 88 GLU A C 1
ATOM 602 O O . GLU A 1 88 ? -4.480 -7.805 28.130 1.00 80.62 88 GLU A O 1
ATOM 607 N N . GLN A 1 89 ? -4.647 -6.092 26.695 1.00 71.81 89 GLN A N 1
ATOM 608 C CA . GLN A 1 89 ? -5.761 -6.663 25.924 1.00 71.81 89 GLN A CA 1
ATOM 609 C C . GLN A 1 89 ? -5.365 -7.907 25.122 1.00 71.81 89 GLN A C 1
ATOM 611 O O . GLN A 1 89 ? -6.201 -8.783 24.893 1.00 71.81 89 GLN A O 1
ATOM 616 N N . GLN A 1 90 ? -4.105 -7.992 24.687 1.00 68.44 90 GLN A N 1
ATOM 617 C CA . GLN A 1 90 ? -3.612 -9.127 23.908 1.00 68.44 90 GLN A CA 1
ATOM 618 C C . GLN A 1 90 ? -3.279 -10.354 24.764 1.00 68.44 90 GLN A C 1
ATOM 620 O O . GLN A 1 90 ? -3.046 -11.427 24.203 1.00 68.44 90 GLN A O 1
ATOM 625 N N . SER A 1 91 ? -3.241 -10.226 26.095 1.00 67.75 91 SER A N 1
ATOM 626 C CA . SER A 1 91 ? -2.997 -11.360 26.986 1.00 67.75 91 SER A CA 1
ATOM 627 C C . SER A 1 91 ? -4.233 -12.266 27.045 1.00 67.75 91 SER A C 1
ATOM 629 O O . SER A 1 91 ? -5.282 -11.842 27.534 1.00 67.75 91 SER A O 1
ATOM 631 N N . PRO A 1 92 ? -4.144 -13.531 26.584 1.00 63.38 92 PRO A N 1
ATOM 632 C CA . PRO A 1 92 ? -5.217 -14.494 26.785 1.00 63.38 92 PRO A CA 1
ATOM 633 C C . PRO A 1 92 ? -5.463 -14.666 28.292 1.00 63.38 92 PRO A C 1
ATOM 635 O O . PRO A 1 92 ? -4.489 -14.708 29.053 1.00 63.38 92 PRO A O 1
ATOM 638 N N . PRO A 1 93 ? -6.721 -14.805 28.754 1.00 63.78 93 PRO A N 1
ATOM 639 C C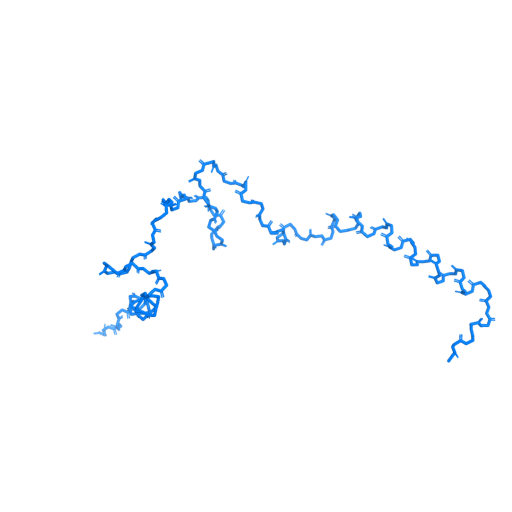A . PRO A 1 93 ? -6.971 -15.136 30.150 1.00 63.78 93 PRO A CA 1
ATOM 640 C C . PRO A 1 93 ? -6.224 -16.435 30.495 1.00 63.78 93 PRO A C 1
ATOM 642 O O . PRO A 1 93 ? -6.199 -17.353 29.666 1.00 63.78 93 PRO A O 1
ATOM 645 N N . PRO A 1 94 ? -5.596 -16.538 31.683 1.00 66.94 94 PRO A N 1
ATOM 646 C CA . PRO A 1 94 ? -4.917 -17.762 32.079 1.00 66.94 94 PRO A CA 1
ATOM 647 C C . PRO A 1 94 ? -5.918 -18.915 32.005 1.00 66.94 94 PRO A C 1
ATOM 649 O O . PRO A 1 94 ? -7.017 -18.820 32.555 1.00 66.94 94 PRO A O 1
ATOM 652 N N . ALA A 1 95 ? -5.550 -19.980 31.291 1.00 71.12 95 ALA A N 1
ATOM 653 C CA . ALA A 1 95 ? -6.353 -21.189 31.205 1.00 71.12 95 ALA A CA 1
ATOM 654 C C . ALA A 1 95 ? -6.543 -21.741 32.626 1.00 71.12 95 ALA A C 1
ATOM 656 O O . ALA A 1 95 ? -5.620 -22.302 33.216 1.00 71.12 95 ALA A O 1
ATOM 657 N N . VAL A 1 96 ? -7.722 -21.505 33.197 1.00 66.94 96 VAL A N 1
ATOM 658 C CA . VAL A 1 96 ? -8.138 -22.102 34.465 1.00 66.94 96 VAL A CA 1
ATOM 659 C C . VAL A 1 96 ? -8.379 -23.600 34.221 1.00 66.94 96 VAL A C 1
ATOM 661 O O . VAL A 1 96 ? -9.122 -23.919 33.289 1.00 66.94 96 VAL A O 1
ATOM 664 N N . PRO A 1 97 ? -7.720 -24.502 34.978 1.00 67.25 97 PRO A N 1
ATOM 665 C CA . PRO A 1 97 ? -7.900 -25.949 34.853 1.00 67.25 97 PRO A CA 1
ATOM 666 C C . PRO A 1 97 ? -9.265 -26.428 35.358 1.00 67.25 97 PRO A C 1
ATOM 668 O O . PRO A 1 97 ? -9.820 -25.792 36.285 1.00 67.25 97 PRO A O 1
#